Protein AF-A0A932ZBN2-F1 (afdb_monomer_lite)

Secondary structure (DSSP, 8-state):
-----------TTS--PPPHHHHHHHHHHHTT-----B-TTS-B-

Radius of gyration: 11.82 Å; chains: 1; bounding box: 28×26×24 Å

Structure (mmCIF, N/CA/C/O backbone):
data_AF-A0A932ZBN2-F1
#
_entry.id   AF-A0A932ZBN2-F1
#
loop_
_atom_site.group_PDB
_atom_site.id
_atom_site.type_symbol
_atom_site.label_atom_id
_atom_site.label_alt_id
_atom_site.label_comp_id
_atom_site.label_asym_id
_atom_site.label_entity_id
_atom_site.label_seq_id
_atom_site.pdbx_PDB_ins_code
_atom_site.Cartn_x
_atom_site.Cartn_y
_atom_site.Cartn_z
_atom_site.occupancy
_atom_site.B_iso_or_equiv
_atom_site.auth_seq_id
_atom_site.auth_comp_id
_atom_site.auth_asym_id
_atom_site.auth_atom_id
_atom_site.pdbx_PDB_model_num
ATOM 1 N N . MET A 1 1 ? -7.264 12.107 0.298 1.00 77.31 1 MET A N 1
ATOM 2 C CA . MET A 1 1 ? -6.002 11.906 -0.455 1.00 77.31 1 MET A CA 1
ATOM 3 C C . MET A 1 1 ? -5.071 11.052 0.398 1.00 77.31 1 MET A C 1
ATOM 5 O O . MET A 1 1 ? -4.950 11.351 1.579 1.00 77.31 1 MET A O 1
ATOM 9 N N . PHE A 1 2 ? -4.474 9.985 -0.141 1.00 87.12 2 PHE A N 1
ATOM 10 C CA . PHE A 1 2 ? -3.535 9.141 0.613 1.00 87.12 2 PHE A CA 1
ATOM 11 C C . PHE A 1 2 ? -2.172 9.838 0.679 1.00 87.12 2 PHE A C 1
ATOM 13 O O . PHE A 1 2 ? -1.641 10.241 -0.351 1.00 87.12 2 PHE A O 1
ATOM 20 N N . ARG A 1 3 ? -1.640 10.052 1.885 1.00 89.44 3 ARG A N 1
ATOM 21 C CA . ARG A 1 3 ? -0.365 10.743 2.124 1.0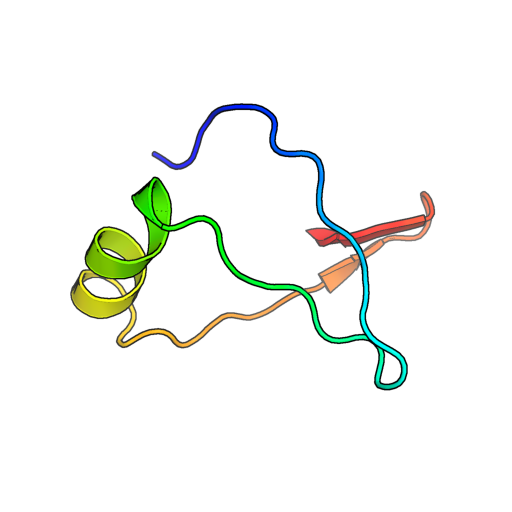0 89.44 3 ARG A CA 1
ATOM 22 C C . ARG A 1 3 ? 0.338 10.153 3.344 1.00 89.44 3 ARG A C 1
ATOM 24 O O . ARG A 1 3 ? -0.306 9.584 4.226 1.00 89.44 3 ARG A O 1
ATOM 31 N N . GLY A 1 4 ? 1.648 10.368 3.401 1.00 89.94 4 GLY A N 1
ATOM 32 C CA . GLY A 1 4 ? 2.513 9.965 4.504 1.00 89.94 4 GLY A CA 1
ATOM 33 C C . GLY A 1 4 ? 3.435 8.809 4.134 1.00 89.94 4 GLY A C 1
ATOM 34 O O . GLY A 1 4 ? 3.191 8.076 3.182 1.00 89.94 4 GLY A O 1
ATOM 35 N N . ILE A 1 5 ? 4.494 8.650 4.920 1.00 92.00 5 ILE A N 1
ATOM 36 C CA . ILE A 1 5 ? 5.474 7.573 4.770 1.00 92.00 5 ILE A CA 1
ATOM 37 C C . ILE A 1 5 ? 5.079 6.437 5.723 1.00 92.00 5 ILE A C 1
ATOM 39 O O . ILE A 1 5 ? 4.526 6.681 6.801 1.00 92.00 5 ILE A O 1
ATOM 43 N N . ALA A 1 6 ? 5.288 5.194 5.304 1.00 90.88 6 ALA A N 1
ATOM 44 C CA . ALA A 1 6 ? 5.152 4.011 6.143 1.00 90.88 6 ALA A CA 1
ATOM 45 C C . ALA A 1 6 ? 6.251 3.021 5.756 1.00 90.88 6 ALA A C 1
ATOM 47 O O . ALA A 1 6 ? 6.409 2.713 4.578 1.00 90.88 6 ALA A O 1
ATOM 48 N N . GLN A 1 7 ? 7.003 2.531 6.739 1.00 92.75 7 GLN A N 1
ATOM 49 C CA . GLN A 1 7 ? 7.907 1.405 6.530 1.00 92.75 7 GLN A CA 1
ATOM 50 C C . GLN A 1 7 ? 7.111 0.112 6.686 1.00 92.75 7 GLN A C 1
ATOM 52 O O . GLN A 1 7 ? 6.428 -0.085 7.691 1.00 92.75 7 GLN A O 1
ATOM 57 N N . LEU A 1 8 ? 7.172 -0.744 5.672 1.00 91.94 8 LEU A N 1
ATOM 58 C CA . LEU A 1 8 ? 6.466 -2.017 5.620 1.00 91.94 8 LEU A CA 1
ATOM 59 C C . LEU A 1 8 ? 7.461 -3.112 5.255 1.00 91.94 8 LEU A C 1
ATOM 61 O O . LEU A 1 8 ? 8.362 -2.892 4.450 1.00 91.94 8 LEU A O 1
ATOM 65 N N . ASN A 1 9 ? 7.260 -4.294 5.826 1.00 93.38 9 ASN A N 1
ATOM 66 C CA . ASN A 1 9 ? 7.961 -5.497 5.404 1.00 93.38 9 ASN A CA 1
ATOM 67 C C . ASN A 1 9 ? 7.078 -6.282 4.434 1.00 93.38 9 ASN A C 1
ATOM 69 O O . ASN A 1 9 ? 5.853 -6.318 4.588 1.00 93.38 9 ASN A O 1
ATOM 73 N N . LEU A 1 10 ? 7.718 -6.925 3.462 1.00 94.75 10 LEU A N 1
ATOM 74 C CA . LEU A 1 10 ? 7.084 -7.931 2.624 1.00 94.75 10 LEU A CA 1
ATOM 75 C C . LEU A 1 10 ? 7.145 -9.273 3.343 1.00 94.75 10 LEU A C 1
ATOM 77 O O . LEU A 1 10 ? 8.172 -9.631 3.921 1.00 94.75 10 LEU A O 1
ATOM 81 N N . ASP A 1 11 ? 6.042 -10.011 3.314 1.00 94.69 11 ASP A N 1
ATOM 82 C CA . ASP A 1 11 ? 6.062 -11.388 3.785 1.00 94.69 11 ASP A CA 1
ATOM 83 C C . ASP A 1 11 ? 6.714 -12.331 2.759 1.00 94.69 11 ASP A C 1
ATOM 85 O O . ASP A 1 11 ? 7.056 -11.947 1.638 1.00 94.69 11 ASP A O 1
ATOM 89 N N . SER A 1 12 ? 6.869 -13.601 3.133 1.00 96.50 12 SER A N 1
ATOM 90 C CA . SER A 1 12 ? 7.480 -14.635 2.286 1.00 96.50 12 SER A CA 1
ATOM 91 C C . SER A 1 12 ? 6.732 -14.918 0.979 1.00 96.50 12 SER A C 1
ATOM 93 O O . SER A 1 12 ? 7.250 -15.629 0.122 1.00 96.50 12 SER A O 1
ATOM 95 N N . LYS A 1 13 ? 5.520 -14.381 0.814 1.00 96.50 13 LYS A N 1
ATOM 96 C CA . LYS A 1 13 ? 4.696 -14.507 -0.391 1.00 96.50 13 LYS A CA 1
ATOM 97 C C . LYS A 1 13 ? 4.634 -13.199 -1.184 1.00 96.50 13 LYS A C 1
ATOM 99 O O . LYS A 1 13 ? 3.828 -13.097 -2.104 1.00 96.50 13 LYS A O 1
ATOM 104 N N . GLY A 1 14 ? 5.443 -12.201 -0.824 1.00 92.00 14 GLY A N 1
ATOM 105 C CA . GLY A 1 14 ? 5.459 -10.896 -1.483 1.00 92.00 14 GLY A CA 1
ATOM 106 C C . GLY A 1 14 ? 4.226 -10.042 -1.185 1.00 92.00 14 GLY A C 1
ATOM 107 O O . GLY A 1 14 ? 3.927 -9.121 -1.941 1.00 92.00 14 GLY A O 1
ATOM 108 N N . ARG A 1 15 ? 3.487 -10.326 -0.106 1.00 94.44 15 ARG A N 1
ATOM 109 C CA . ARG A 1 15 ? 2.348 -9.500 0.314 1.00 94.44 15 ARG A CA 1
ATOM 110 C C . ARG A 1 15 ? 2.831 -8.401 1.252 1.00 94.44 15 ARG A C 1
ATOM 112 O O . ARG A 1 15 ? 3.715 -8.621 2.079 1.00 94.44 15 ARG A O 1
ATOM 119 N N . LEU A 1 16 ? 2.193 -7.239 1.164 1.00 93.56 16 LEU A N 1
ATOM 120 C CA . LEU A 1 16 ? 2.373 -6.125 2.094 1.00 93.56 16 LEU A CA 1
ATOM 121 C C . LEU A 1 16 ? 1.068 -5.843 2.837 1.00 93.56 16 LEU A C 1
ATOM 123 O O . LEU A 1 16 ? -0.026 -5.997 2.294 1.00 93.56 16 LEU A O 1
ATOM 127 N N . ALA A 1 17 ? 1.180 -5.406 4.088 1.00 93.56 17 ALA A N 1
ATOM 128 C CA . ALA A 1 17 ? 0.024 -4.990 4.867 1.00 93.56 17 ALA A CA 1
ATOM 129 C C . ALA A 1 17 ? -0.322 -3.524 4.577 1.00 93.56 17 ALA A C 1
ATOM 131 O O . ALA A 1 17 ? 0.506 -2.635 4.764 1.00 93.56 17 ALA A O 1
ATOM 132 N N . VAL A 1 18 ? -1.574 -3.250 4.200 1.00 93.75 18 VAL A N 1
ATOM 133 C CA . VAL A 1 18 ? -2.062 -1.870 4.069 1.00 93.75 18 VAL A CA 1
ATOM 134 C C . VAL A 1 18 ? -2.092 -1.205 5.458 1.00 93.75 18 VAL A C 1
ATOM 136 O O . VAL A 1 18 ? -2.695 -1.777 6.383 1.00 93.75 18 VAL A O 1
ATOM 139 N N . PRO A 1 19 ? -1.488 -0.010 5.639 1.00 94.12 19 PRO A N 1
ATOM 140 C CA . PRO A 1 19 ? -1.516 0.721 6.905 1.00 94.12 19 PRO A CA 1
ATOM 141 C C . PRO A 1 19 ? -2.942 0.999 7.388 1.00 94.12 19 PRO A C 1
ATOM 143 O O . PRO A 1 19 ? -3.796 1.408 6.601 1.00 94.12 19 PRO A O 1
ATOM 146 N N . ALA A 1 20 ? -3.192 0.832 8.691 1.00 93.00 20 ALA A N 1
ATOM 147 C CA . ALA A 1 20 ? -4.534 0.923 9.280 1.00 93.00 20 ALA A CA 1
ATOM 148 C C . ALA A 1 20 ? -5.272 2.224 8.911 1.00 93.00 20 ALA A C 1
ATOM 150 O O . ALA A 1 20 ? -6.429 2.171 8.505 1.00 93.00 20 ALA A O 1
ATOM 151 N N . ARG A 1 21 ? -4.561 3.362 8.919 1.00 92.44 21 ARG A N 1
ATOM 152 C CA . ARG A 1 21 ? -5.082 4.698 8.563 1.00 92.44 21 ARG A CA 1
ATOM 153 C C . ARG A 1 21 ? -5.684 4.823 7.156 1.00 92.44 21 ARG A C 1
ATOM 155 O O . ARG A 1 21 ? -6.314 5.829 6.858 1.00 92.44 21 ARG A O 1
ATOM 162 N N . HIS A 1 22 ? -5.428 3.869 6.260 1.00 93.38 22 HIS A N 1
ATOM 163 C CA . HIS A 1 22 ? -5.934 3.896 4.885 1.00 93.38 22 HIS A CA 1
ATOM 164 C C . HIS A 1 22 ? -6.994 2.825 4.612 1.00 93.38 22 HIS A C 1
ATOM 166 O O . HIS A 1 22 ? -7.646 2.897 3.576 1.00 93.38 22 HIS A O 1
ATOM 172 N N . ARG A 1 23 ? -7.187 1.849 5.511 1.00 93.62 23 ARG A N 1
ATOM 173 C CA . ARG A 1 23 ? -8.066 0.695 5.259 1.00 93.62 23 ARG A CA 1
ATOM 174 C C . ARG A 1 23 ? -9.526 1.101 5.089 1.00 93.62 23 ARG A C 1
ATOM 176 O O . ARG A 1 23 ? -10.135 0.712 4.103 1.00 93.62 23 ARG A O 1
ATOM 183 N N . GLU A 1 24 ? -10.052 1.907 6.006 1.00 95.06 24 GLU A N 1
ATOM 184 C CA . GLU A 1 24 ? -11.450 2.359 5.976 1.00 95.06 24 GLU A CA 1
ATOM 185 C C . GLU A 1 24 ? -11.746 3.160 4.703 1.00 95.06 24 GLU A C 1
ATOM 187 O O . GLU A 1 24 ? -12.597 2.774 3.909 1.00 95.06 24 GLU A O 1
ATOM 192 N N . ALA A 1 25 ? -10.915 4.162 4.404 1.00 94.12 25 ALA A N 1
ATOM 193 C CA . ALA A 1 25 ? -11.053 4.963 3.190 1.00 94.12 25 ALA A CA 1
ATOM 194 C C . ALA A 1 25 ? -10.945 4.146 1.884 1.00 94.12 25 ALA A C 1
ATOM 196 O O . ALA A 1 25 ? -11.506 4.546 0.866 1.00 94.12 25 ALA A O 1
ATOM 197 N N . LEU A 1 26 ? -10.202 3.035 1.864 1.00 95.12 26 LEU A N 1
ATOM 198 C CA . LEU A 1 26 ? -10.124 2.139 0.702 1.00 95.12 26 LEU A CA 1
ATOM 199 C C . LEU A 1 26 ? -11.367 1.255 0.573 1.00 95.12 26 LEU A C 1
ATOM 201 O O . LEU A 1 26 ? -11.870 1.050 -0.531 1.00 95.12 26 LEU A O 1
ATOM 205 N N . LEU A 1 27 ? -11.883 0.753 1.692 1.00 96.06 27 LEU A N 1
ATOM 206 C CA . LEU A 1 27 ? -13.130 -0.005 1.703 1.00 96.06 27 LEU A CA 1
ATOM 207 C C . LEU A 1 27 ? -14.299 0.861 1.227 1.00 96.06 27 LEU A C 1
ATOM 209 O O . LEU A 1 27 ? -15.042 0.440 0.348 1.00 96.06 27 LEU A O 1
ATOM 213 N N . GLU A 1 28 ? -14.406 2.093 1.717 1.00 96.44 28 GLU A N 1
ATOM 214 C CA . GLU A 1 28 ? -15.487 3.009 1.341 1.00 96.44 28 GLU A CA 1
ATOM 215 C C . GLU A 1 28 ? -15.428 3.438 -0.131 1.00 96.44 28 GLU A C 1
ATOM 217 O O . GLU A 1 28 ? -16.459 3.555 -0.788 1.00 96.44 28 GLU A O 1
ATOM 222 N N . ARG A 1 29 ? -14.226 3.685 -0.668 1.00 95.06 29 ARG A N 1
ATOM 223 C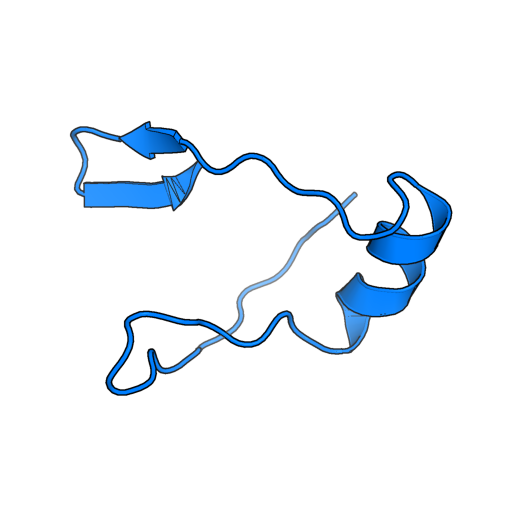 CA . ARG A 1 29 ? -14.069 4.290 -2.002 1.00 95.06 29 ARG A CA 1
ATOM 224 C C . ARG A 1 29 ? -14.012 3.282 -3.145 1.00 95.06 29 ARG A C 1
ATOM 226 O O . ARG A 1 29 ? -14.365 3.638 -4.265 1.00 95.06 29 ARG A O 1
ATOM 233 N N . CYS A 1 30 ? -13.521 2.069 -2.899 1.00 95.25 30 CYS A N 1
ATOM 234 C CA . CYS A 1 30 ? -13.343 1.048 -3.938 1.00 95.25 30 CYS A CA 1
ATOM 235 C C . CYS A 1 30 ? -13.599 -0.387 -3.446 1.00 95.25 30 CYS A C 1
ATOM 237 O O . CYS A 1 30 ? -13.196 -1.354 -4.096 1.00 95.25 30 CYS A O 1
ATOM 239 N N . GLY A 1 31 ? -14.239 -0.560 -2.285 1.00 95.62 31 GLY A N 1
ATOM 240 C CA . GLY A 1 31 ? -14.506 -1.884 -1.720 1.00 95.62 31 GLY A CA 1
ATOM 241 C C . GLY A 1 31 ? -13.234 -2.668 -1.392 1.00 95.62 31 GLY A C 1
ATOM 242 O O . GLY A 1 31 ? -13.260 -3.893 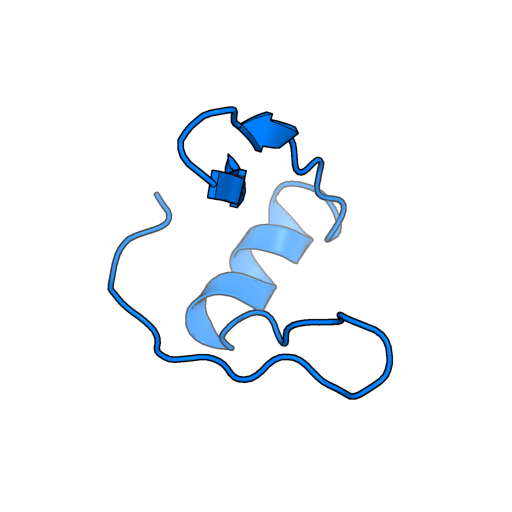-1.399 1.00 95.62 31 GLY A O 1
ATOM 243 N N . GLY A 1 32 ? -12.103 -1.984 -1.180 1.00 93.12 32 GLY A N 1
ATOM 244 C CA . GLY A 1 32 ? -10.805 -2.620 -0.941 1.00 93.12 32 GLY A CA 1
ATOM 245 C C . GLY A 1 32 ? -10.115 -3.181 -2.190 1.00 93.12 32 GLY A C 1
ATOM 246 O O . GLY A 1 32 ? -9.065 -3.807 -2.058 1.00 93.12 32 GLY A O 1
ATOM 247 N N . HIS A 1 33 ? -10.652 -2.946 -3.390 1.00 94.75 33 HIS A N 1
ATOM 248 C CA . HIS A 1 33 ? -10.015 -3.360 -4.639 1.00 94.75 33 HIS A CA 1
ATOM 249 C C . HIS A 1 33 ? -8.959 -2.343 -5.066 1.00 94.75 33 HIS A C 1
ATOM 251 O O . HIS A 1 33 ? -9.204 -1.136 -5.079 1.00 94.75 33 HIS A O 1
ATOM 257 N N . LEU A 1 34 ? -7.780 -2.839 -5.430 1.00 92.56 34 LEU A N 1
ATOM 258 C CA . LEU A 1 34 ? -6.641 -2.028 -5.839 1.00 92.56 34 LEU A CA 1
ATOM 259 C C . LEU A 1 34 ? -6.023 -2.597 -7.111 1.00 92.56 34 LEU A C 1
ATOM 261 O O . LEU A 1 34 ? -5.940 -3.812 -7.281 1.00 92.56 34 LEU A O 1
ATOM 265 N N . VAL A 1 35 ? -5.555 -1.698 -7.971 1.00 94.12 35 VAL A N 1
ATOM 266 C CA . VAL A 1 35 ? -4.671 -2.009 -9.095 1.00 94.12 35 VAL A CA 1
ATOM 267 C C . VAL A 1 35 ? -3.305 -1.448 -8.736 1.00 94.12 35 VAL A C 1
ATOM 269 O O . VAL A 1 35 ? -3.222 -0.328 -8.238 1.00 94.12 35 VAL A O 1
ATOM 272 N N . ILE A 1 36 ? -2.262 -2.241 -8.952 1.00 93.38 36 ILE A N 1
ATOM 273 C CA . ILE A 1 36 ? -0.877 -1.854 -8.698 1.00 93.38 36 ILE A CA 1
ATOM 274 C C . ILE A 1 36 ? -0.118 -2.027 -10.005 1.00 93.38 36 ILE A C 1
ATOM 276 O O . ILE A 1 36 ? -0.206 -3.087 -10.630 1.00 93.38 36 ILE A O 1
ATOM 280 N N . THR A 1 37 ? 0.625 -1.003 -10.404 1.00 95.00 37 THR A N 1
ATOM 281 C CA . THR A 1 37 ? 1.445 -1.028 -11.617 1.00 95.00 37 THR A CA 1
ATOM 282 C C . THR A 1 37 ? 2.912 -1.153 -11.236 1.00 95.00 37 THR A C 1
ATOM 284 O O . THR A 1 37 ? 3.398 -0.423 -10.377 1.00 95.00 37 THR A O 1
ATOM 287 N N . ALA A 1 38 ? 3.625 -2.087 -11.861 1.00 94.88 38 ALA A N 1
ATOM 288 C CA . ALA A 1 38 ? 5.074 -2.168 -11.724 1.00 94.88 38 ALA A CA 1
ATOM 289 C C . ALA A 1 38 ? 5.735 -1.137 -12.643 1.00 94.88 38 ALA A C 1
ATOM 291 O O . ALA A 1 38 ? 5.416 -1.081 -13.831 1.00 94.88 38 ALA A O 1
ATOM 292 N N . ASP A 1 39 ? 6.659 -0.357 -12.092 1.00 95.25 39 ASP A N 1
ATOM 293 C CA . ASP A 1 39 ? 7.391 0.671 -12.824 1.00 95.25 39 ASP A CA 1
ATOM 294 C C . ASP A 1 39 ? 8.860 0.270 -13.061 1.00 95.25 39 ASP A C 1
ATOM 296 O O . ASP A 1 39 ? 9.458 -0.486 -12.283 1.00 95.25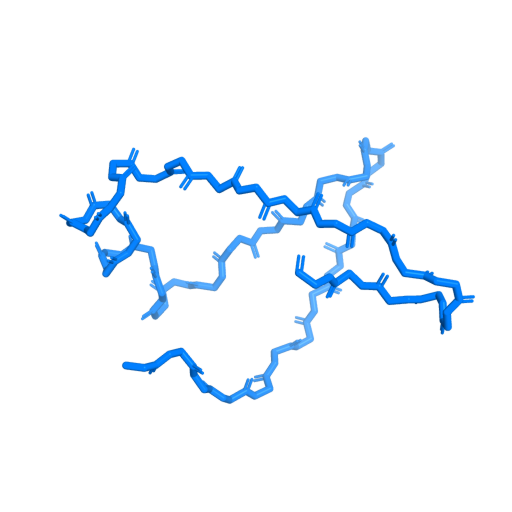 39 ASP A O 1
ATOM 300 N N . ALA A 1 40 ? 9.451 0.776 -14.147 1.00 95.00 40 ALA A N 1
ATOM 301 C CA . ALA A 1 40 ? 10.834 0.495 -14.532 1.00 95.00 40 ALA A CA 1
ATOM 302 C C . ALA A 1 40 ? 11.861 1.015 -13.508 1.00 95.00 40 ALA A C 1
ATOM 304 O O . ALA A 1 40 ? 12.924 0.407 -13.347 1.00 95.00 40 ALA A O 1
ATOM 305 N N . ASP A 1 41 ? 11.519 2.054 -12.744 1.00 96.12 41 ASP A N 1
ATOM 306 C CA . A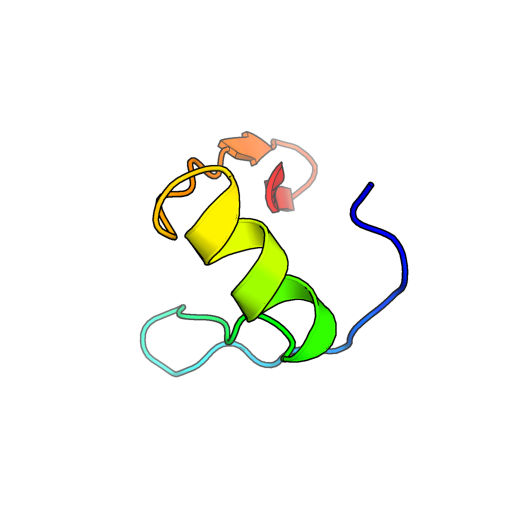SP A 1 41 ? 12.355 2.622 -11.681 1.00 96.12 41 ASP A CA 1
ATOM 307 C C . ASP A 1 41 ? 12.385 1.758 -10.406 1.00 96.12 41 ASP A C 1
ATOM 309 O O . ASP A 1 41 ? 12.921 2.162 -9.369 1.00 96.12 41 ASP A O 1
ATOM 313 N N . ARG A 1 42 ? 11.867 0.522 -10.484 1.00 90.75 42 ARG A N 1
ATOM 314 C CA . ARG A 1 42 ? 11.781 -0.454 -9.386 1.00 90.75 42 ARG A CA 1
ATOM 315 C C . ARG A 1 42 ? 10.907 0.041 -8.235 1.00 90.75 42 ARG A C 1
ATOM 317 O O . ARG A 1 42 ? 11.225 -0.166 -7.063 1.00 90.75 42 ARG A O 1
ATOM 324 N N . CYS A 1 43 ? 9.787 0.667 -8.576 1.00 93.12 43 CYS A N 1
ATOM 325 C CA . CYS A 1 43 ? 8.740 1.047 -7.637 1.00 93.12 43 CYS A CA 1
ATOM 326 C C . CYS A 1 43 ? 7.368 0.523 -8.096 1.00 93.12 43 CYS A C 1
ATOM 328 O O . CYS A 1 43 ? 7.235 -0.100 -9.152 1.00 93.12 43 CYS A O 1
ATOM 330 N N . LEU A 1 44 ? 6.362 0.714 -7.241 1.00 91.31 44 LEU A N 1
ATOM 331 C CA . LEU A 1 44 ? 4.971 0.357 -7.5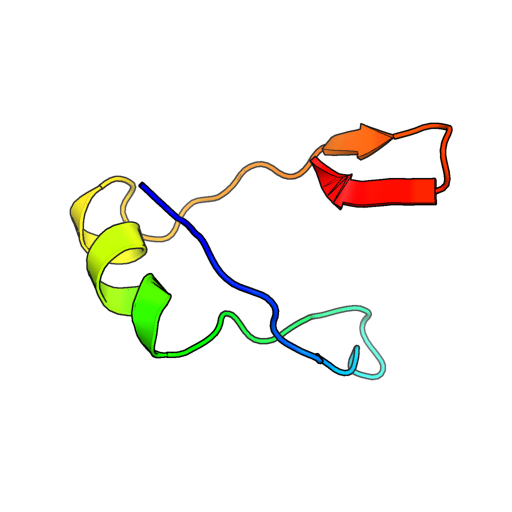07 1.00 91.31 44 LEU A CA 1
ATOM 332 C C . LEU A 1 44 ? 4.132 1.641 -7.516 1.00 91.31 44 LEU A C 1
ATOM 334 O O . LEU A 1 44 ? 4.281 2.457 -6.600 1.00 91.31 44 LEU A O 1
ATOM 338 N N . LEU A 1 45 ? 3.271 1.794 -8.525 1.00 85.81 45 LEU A N 1
ATOM 339 C CA . LEU A 1 45 ? 2.355 2.927 -8.718 1.00 85.81 45 LEU A CA 1
ATOM 340 C C . LEU A 1 45 ? 0.896 2.525 -8.483 1.00 85.81 45 LEU A C 1
ATOM 342 O O . LEU A 1 45 ? 0.499 1.430 -8.955 1.00 85.81 45 LEU A O 1
#

Foldseek 3Di:
DDDDDDDWDQDPVRDTDDDPVCQVVCCVPPVVDDDWDQDPVRDID

Sequence (45 aa):
MFRGIAQLNLDSKGRLAVPARHREALLERCGGHLVITADADRCLL

pLDDT: mean 93.09, std 3.28, range [77.31, 96.5]